Protein AF-A0A0M9E0N0-F1 (afdb_monomer)

Secondary structure (DSSP, 8-state):
-------PPPPEEEE-EEEEEETTEEEEEE---SHHHHHHHHHHHHHBTTTB---SS-EEEEEBSSTTSPEEEEEEE--B-SS-B--EEEEEEE-STTHHHHHHHHHHHHHHHHHHHHH---HHHHHHHHTT-EEEE-TT-------------TTS-B----

Sequence (162 aa):
MMFGFFKKNPVKTYTVEVFGKIPFYRDYLSTVQSKEGRQWKDWILSNYGRRIQVPKKKSRFLFQYKKTARVVVGIISDSSDGKREFPFSVFVILKRKNVQRQCIQLWEQLDVIYQIAINTKEINSFYNDLMSRTIVNDPNKDNLMNEYVFQQWPSLLILDHN

Foldseek 3Di:
DDDPPPPFDDKDKWAKWKWKDAQQDDDIDTLDDDPVSVVVRVVQVVCDPPPDDFAQDWDWAWEDQAPQAWIKTWIKHWHDNVPDIMIIIMTTTHHPPPCPVQNVQVHVVRVVLVVVLRPDNDPVCNCVVRNGDMDIGRVPPDPPDDDDDPPPPVPSDPPNPD

Mean predicted aligned error: 8.42 Å

Structure (mmCIF, N/CA/C/O backbone):
data_AF-A0A0M9E0N0-F1
#
_entry.id   AF-A0A0M9E0N0-F1
#
loop_
_atom_site.group_PDB
_atom_site.id
_atom_site.type_symbol
_atom_site.label_atom_id
_atom_site.label_alt_id
_atom_site.label_comp_id
_atom_site.label_asym_id
_atom_site.label_entity_id
_atom_site.label_seq_id
_atom_site.pdbx_PDB_ins_code
_atom_site.Cartn_x
_atom_site.Cartn_y
_atom_site.Cartn_z
_atom_site.occupancy
_atom_site.B_iso_or_equiv
_atom_site.auth_seq_id
_atom_site.auth_comp_id
_atom_site.auth_asym_id
_atom_site.auth_atom_id
_atom_site.pdbx_PDB_model_num
ATOM 1 N N . MET A 1 1 ? -12.268 18.749 45.143 1.00 39.22 1 MET A N 1
ATOM 2 C CA . MET A 1 1 ? -11.554 19.032 43.878 1.00 39.22 1 MET A CA 1
ATOM 3 C C . MET A 1 1 ? -11.407 17.731 43.105 1.00 39.22 1 MET A C 1
ATOM 5 O O . MET A 1 1 ? -10.725 16.834 43.580 1.00 39.22 1 MET A O 1
ATOM 9 N N . MET A 1 2 ? -12.103 17.586 41.976 1.00 38.47 2 MET A N 1
ATOM 10 C CA . MET A 1 2 ? -11.940 16.441 41.073 1.00 38.47 2 MET A CA 1
ATOM 11 C C . MET A 1 2 ? -10.668 16.641 40.241 1.00 38.47 2 MET A C 1
ATOM 13 O O . MET A 1 2 ? -10.611 17.546 39.414 1.00 38.47 2 MET A O 1
ATOM 17 N N . PHE A 1 3 ? -9.660 15.793 40.442 1.00 47.56 3 PHE A N 1
ATOM 18 C CA . PHE A 1 3 ? -8.535 15.680 39.516 1.00 47.56 3 PHE A CA 1
ATOM 19 C C . PHE A 1 3 ? -9.001 14.897 38.286 1.00 47.56 3 PHE A C 1
ATOM 21 O O . PHE A 1 3 ? -9.109 13.672 38.303 1.00 47.56 3 PHE A O 1
ATOM 28 N N . GLY A 1 4 ? -9.329 15.624 37.218 1.00 45.59 4 GLY A N 1
ATOM 29 C CA . GLY A 1 4 ? -9.598 15.042 35.911 1.00 45.59 4 GLY A CA 1
ATOM 30 C C . GLY A 1 4 ? -8.315 14.450 35.338 1.00 45.59 4 GLY A C 1
ATOM 31 O O . GLY A 1 4 ? -7.461 15.172 34.827 1.00 45.59 4 GLY A O 1
ATOM 32 N N . PHE A 1 5 ? -8.168 13.130 35.416 1.00 51.06 5 PHE A N 1
ATOM 33 C CA . PHE A 1 5 ? -7.132 12.413 34.683 1.00 51.06 5 PHE A CA 1
ATOM 34 C C . PHE A 1 5 ? -7.432 12.520 33.184 1.00 51.06 5 PHE A C 1
ATOM 36 O O . PHE A 1 5 ? -8.221 11.746 32.639 1.00 51.06 5 PHE A O 1
ATOM 43 N N . PHE A 1 6 ? -6.803 13.477 32.501 1.00 57.56 6 PHE A N 1
ATOM 44 C CA . PHE A 1 6 ? -6.761 13.500 31.043 1.00 57.56 6 PH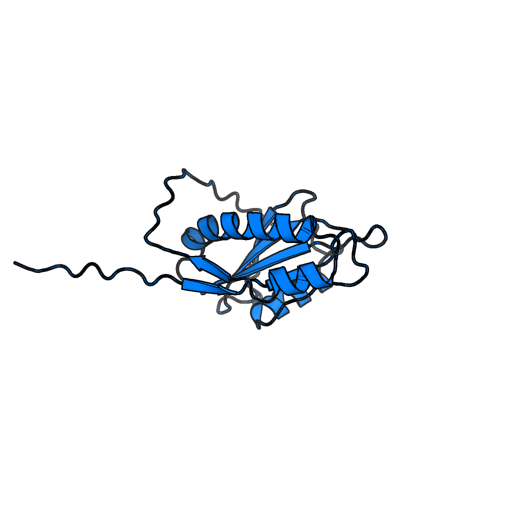E A CA 1
ATOM 45 C C . PHE A 1 6 ? -6.040 12.235 30.574 1.00 57.56 6 PHE A C 1
ATOM 47 O O . PHE A 1 6 ? -4.812 12.136 30.596 1.00 57.56 6 PHE A O 1
ATOM 54 N N . LYS A 1 7 ? -6.820 11.218 30.204 1.00 56.31 7 LYS A N 1
ATOM 55 C CA . LYS A 1 7 ? -6.312 9.949 29.693 1.00 56.31 7 LYS A CA 1
ATOM 56 C C . LYS A 1 7 ? -5.655 10.233 28.343 1.00 56.31 7 LYS A C 1
ATOM 58 O O . LYS A 1 7 ? -6.348 10.359 27.336 1.00 56.31 7 LYS A O 1
ATOM 63 N N . LYS A 1 8 ? -4.325 10.389 28.334 1.00 59.16 8 LYS A N 1
ATOM 64 C CA . LYS A 1 8 ? -3.539 10.548 27.103 1.00 59.16 8 LYS A CA 1
ATOM 65 C C . LYS A 1 8 ? -3.927 9.429 26.142 1.00 59.16 8 LYS A C 1
ATOM 67 O O . LYS A 1 8 ? -3.904 8.252 26.513 1.00 59.16 8 LYS A O 1
ATOM 72 N N . ASN A 1 9 ? -4.316 9.789 24.923 1.00 66.06 9 ASN A N 1
ATOM 73 C CA . ASN A 1 9 ? -4.578 8.781 23.908 1.00 66.06 9 ASN A CA 1
ATOM 74 C C . ASN A 1 9 ? -3.243 8.093 23.573 1.00 66.06 9 ASN A C 1
ATOM 76 O O . ASN A 1 9 ? -2.253 8.795 23.349 1.00 66.06 9 ASN A O 1
ATOM 80 N N . PRO A 1 10 ? -3.186 6.748 23.562 1.00 76.25 10 PRO A N 1
ATOM 81 C CA . PRO A 1 10 ? -1.938 6.038 23.335 1.00 76.25 10 PRO A CA 1
ATOM 82 C C . PRO A 1 10 ? -1.438 6.290 21.914 1.00 76.25 10 PRO A C 1
ATOM 84 O O . PRO A 1 10 ? -2.212 6.212 20.953 1.00 76.25 10 PRO A O 1
ATOM 87 N N . VAL A 1 11 ? -0.136 6.554 21.804 1.00 82.00 11 VAL A N 1
ATOM 88 C CA . VAL A 1 11 ? 0.590 6.580 20.534 1.00 82.00 11 VAL A CA 1
ATOM 89 C C . VAL A 1 11 ? 0.474 5.200 19.888 1.00 82.00 11 VAL A C 1
ATOM 91 O O . VAL A 1 11 ? 0.639 4.178 20.557 1.00 82.00 11 VAL A O 1
ATOM 94 N N . LYS A 1 12 ? 0.144 5.161 18.596 1.00 86.19 12 LYS A N 1
ATOM 95 C CA . LYS A 1 12 ? -0.012 3.910 17.844 1.00 86.19 12 LYS A CA 1
ATOM 96 C C . LYS A 1 12 ? 1.033 3.810 16.753 1.00 86.19 12 LYS A C 1
ATOM 98 O O . LYS A 1 12 ? 1.260 4.774 16.030 1.00 86.19 12 LYS A O 1
ATOM 103 N N . THR A 1 13 ? 1.578 2.617 16.586 1.00 88.69 13 THR A N 1
ATOM 104 C CA . THR A 1 13 ? 2.544 2.300 15.535 1.00 88.69 13 THR A CA 1
ATOM 105 C C . THR A 1 13 ? 1.882 1.405 14.494 1.00 88.69 13 THR A C 1
ATOM 107 O O . THR A 1 13 ? 1.188 0.450 14.848 1.00 88.69 13 THR A O 1
ATOM 110 N N . TYR A 1 14 ? 2.084 1.718 13.216 1.00 91.81 14 TYR A N 1
ATOM 111 C CA . TYR A 1 14 ? 1.542 0.964 12.089 1.00 91.81 14 TYR A CA 1
ATOM 112 C C . TYR A 1 14 ? 2.669 0.512 11.166 1.00 91.81 14 TYR A C 1
ATOM 114 O O . TYR A 1 14 ? 3.458 1.339 10.716 1.00 91.81 14 TYR A O 1
ATOM 122 N N . THR A 1 15 ? 2.726 -0.783 10.864 1.00 93.56 15 THR A N 1
ATOM 123 C CA . THR A 1 15 ? 3.640 -1.339 9.859 1.00 93.56 15 THR A CA 1
ATOM 124 C C . THR A 1 15 ? 3.217 -0.902 8.466 1.00 93.56 15 THR A C 1
ATOM 126 O O . THR A 1 15 ? 2.033 -0.979 8.127 1.00 93.56 15 THR A O 1
ATOM 129 N N . VAL A 1 16 ? 4.185 -0.446 7.675 1.00 95.00 16 VAL A N 1
ATOM 130 C CA . VAL A 1 16 ? 3.975 -0.053 6.285 1.00 95.00 16 VAL A CA 1
ATOM 131 C C . VAL A 1 16 ? 4.042 -1.275 5.384 1.00 95.00 16 VAL A C 1
ATOM 133 O O . VAL A 1 16 ? 4.961 -2.084 5.464 1.00 95.00 16 VAL A O 1
ATOM 136 N N . GLU A 1 17 ? 3.062 -1.387 4.499 1.00 95.94 17 GLU A N 1
ATOM 137 C CA . GLU A 1 17 ? 2.997 -2.404 3.462 1.00 95.94 17 GLU A CA 1
ATOM 138 C C . GLU A 1 17 ? 3.059 -1.732 2.090 1.00 95.94 17 GLU A C 1
ATOM 140 O O . GLU A 1 17 ? 2.556 -0.622 1.893 1.00 95.94 17 GLU A O 1
ATOM 145 N N . VAL A 1 18 ? 3.690 -2.405 1.131 1.00 95.94 18 VAL A N 1
ATOM 146 C CA . VAL A 1 18 ? 3.803 -1.919 -0.246 1.00 95.94 18 VAL A CA 1
ATOM 147 C C . VAL A 1 18 ? 3.377 -2.991 -1.229 1.00 95.94 18 VAL A C 1
ATOM 149 O O . VAL A 1 18 ? 3.598 -4.186 -1.006 1.00 95.94 18 VAL A O 1
ATOM 152 N N . PHE A 1 19 ? 2.783 -2.554 -2.334 1.00 96.44 19 PHE A N 1
ATOM 153 C CA . PHE A 1 19 ? 2.456 -3.422 -3.453 1.00 96.44 19 PHE A CA 1
ATOM 154 C C . PHE A 1 19 ? 2.479 -2.659 -4.775 1.00 96.44 19 PHE A C 1
ATOM 156 O O . PHE A 1 19 ? 1.871 -1.590 -4.873 1.00 96.44 19 PHE A O 1
ATOM 163 N N . GLY A 1 20 ? 3.128 -3.221 -5.796 1.00 95.62 20 GLY A N 1
ATOM 164 C CA . GLY A 1 20 ? 3.057 -2.702 -7.162 1.00 95.62 20 GLY A CA 1
ATOM 165 C C . GLY A 1 20 ? 4.362 -2.790 -7.943 1.00 95.62 20 GLY A C 1
ATOM 166 O O . GLY A 1 20 ? 5.216 -3.619 -7.637 1.00 95.62 20 GLY A O 1
ATOM 167 N N . LYS A 1 21 ? 4.510 -1.942 -8.966 1.00 94.62 21 LYS A N 1
ATOM 168 C CA . LYS A 1 21 ? 5.738 -1.831 -9.775 1.00 94.62 21 LYS A CA 1
ATOM 169 C C . LYS A 1 21 ? 6.504 -0.556 -9.472 1.00 94.62 21 LYS A C 1
ATOM 171 O O . LYS A 1 21 ? 5.893 0.452 -9.148 1.00 94.62 21 LYS A O 1
ATOM 176 N N . ILE A 1 22 ? 7.817 -0.573 -9.667 1.00 92.31 22 ILE A N 1
ATOM 177 C CA . ILE A 1 22 ? 8.653 0.635 -9.671 1.00 92.31 22 ILE A CA 1
ATOM 178 C C . ILE A 1 22 ? 9.588 0.636 -10.892 1.00 92.31 22 ILE A C 1
ATOM 180 O O . ILE A 1 22 ? 9.858 -0.442 -11.427 1.00 92.31 22 ILE A O 1
ATOM 184 N N . PRO A 1 23 ? 10.118 1.802 -11.313 1.00 89.75 23 PRO A N 1
ATOM 185 C CA . PRO A 1 23 ? 10.851 1.955 -12.576 1.00 89.75 23 PRO A CA 1
ATOM 186 C C . PRO A 1 23 ? 12.017 1.003 -12.831 1.00 89.75 23 PRO A C 1
ATOM 188 O O . PRO A 1 23 ? 12.251 0.627 -13.975 1.00 89.75 23 PRO A O 1
ATOM 191 N N . PHE A 1 24 ? 12.752 0.598 -11.796 1.00 87.50 24 PHE A N 1
ATOM 192 C CA . PHE A 1 24 ? 13.984 -0.177 -11.965 1.00 87.50 24 PHE A CA 1
ATOM 193 C C . PHE A 1 24 ? 13.814 -1.688 -11.751 1.00 87.50 24 PHE A C 1
ATOM 195 O O . PHE A 1 24 ? 14.777 -2.434 -11.930 1.00 87.50 24 PHE A O 1
ATOM 202 N N . TYR A 1 25 ? 12.629 -2.163 -11.349 1.00 90.81 25 TYR A N 1
ATOM 203 C CA . TYR A 1 25 ? 12.427 -3.567 -10.993 1.00 90.81 25 TYR A CA 1
ATOM 204 C C . TYR A 1 25 ? 11.339 -4.218 -11.840 1.00 90.81 25 TYR A C 1
ATOM 206 O O . TYR A 1 25 ? 10.202 -3.751 -11.915 1.00 90.81 25 TYR A O 1
ATOM 214 N N . ARG A 1 26 ? 11.703 -5.334 -12.480 1.00 90.12 26 ARG A N 1
ATOM 215 C CA . ARG A 1 26 ? 10.825 -6.036 -13.416 1.00 90.12 26 ARG A CA 1
ATOM 216 C C . ARG A 1 26 ? 9.615 -6.631 -12.708 1.00 90.12 26 ARG A C 1
ATOM 218 O O . ARG A 1 26 ? 8.519 -6.565 -13.256 1.00 90.12 26 ARG A O 1
ATOM 225 N N . ASP A 1 27 ? 9.770 -7.235 -11.541 1.00 92.38 27 ASP A N 1
ATOM 226 C CA . ASP A 1 27 ? 8.673 -7.965 -10.901 1.00 92.38 27 ASP A CA 1
ATOM 227 C C . ASP A 1 27 ? 7.836 -7.079 -9.979 1.00 92.38 27 ASP A C 1
ATOM 229 O O . ASP A 1 27 ? 8.135 -5.907 -9.754 1.00 92.38 27 ASP A O 1
ATOM 233 N N . TYR A 1 28 ? 6.717 -7.619 -9.500 1.00 92.19 28 TYR A N 1
ATOM 234 C CA . TYR A 1 28 ? 5.925 -6.921 -8.498 1.00 92.19 28 TYR A CA 1
ATOM 235 C C . TYR A 1 28 ? 6.663 -6.924 -7.169 1.00 92.19 28 TYR A C 1
ATOM 237 O O . TYR A 1 28 ? 7.106 -7.967 -6.689 1.00 92.19 28 TYR A O 1
ATOM 245 N N . LEU A 1 29 ? 6.719 -5.760 -6.543 1.00 92.00 29 LEU A N 1
ATOM 246 C CA . LEU A 1 29 ? 7.139 -5.629 -5.163 1.00 92.00 29 LEU A CA 1
ATOM 247 C C . LEU A 1 29 ? 5.958 -5.888 -4.256 1.00 92.00 29 LEU A C 1
ATOM 249 O O . LEU A 1 29 ? 4.839 -5.448 -4.532 1.00 92.00 29 LEU A O 1
ATOM 253 N N . SER A 1 30 ? 6.212 -6.602 -3.169 1.00 94.12 30 SER A N 1
ATOM 254 C CA . SER A 1 30 ? 5.179 -6.943 -2.206 1.00 94.12 30 SER A CA 1
ATOM 255 C C . SER A 1 30 ? 5.800 -7.175 -0.838 1.00 94.12 30 SER A C 1
ATOM 257 O O . SER A 1 30 ? 6.450 -8.192 -0.626 1.00 94.12 30 SER A O 1
ATOM 259 N N . THR A 1 31 ? 5.520 -6.284 0.112 1.00 93.56 31 THR A N 1
ATOM 260 C CA . THR A 1 31 ? 5.755 -6.531 1.551 1.00 93.56 31 THR A CA 1
ATOM 261 C C . THR A 1 31 ? 4.450 -6.808 2.299 1.00 93.56 31 THR A C 1
ATOM 263 O O . THR A 1 31 ? 4.393 -6.758 3.522 1.00 93.56 31 THR A O 1
ATOM 266 N N . VAL A 1 32 ? 3.378 -7.099 1.558 1.00 95.19 32 VAL A N 1
ATOM 267 C CA . VAL A 1 32 ? 2.031 -7.321 2.084 1.00 95.19 32 VAL A CA 1
ATOM 268 C C . VAL A 1 32 ? 1.987 -8.519 3.034 1.00 95.19 32 VAL A C 1
ATOM 270 O O . VAL A 1 32 ? 2.198 -9.659 2.618 1.00 95.19 32 VAL A O 1
ATOM 273 N N . GLN A 1 33 ? 1.638 -8.269 4.296 1.00 93.62 33 GLN A N 1
ATOM 274 C CA . GLN A 1 33 ? 1.567 -9.290 5.349 1.00 93.62 33 GLN A CA 1
ATOM 275 C C . GLN A 1 33 ? 0.164 -9.403 5.954 1.00 93.62 33 GLN A C 1
ATOM 277 O O . GLN A 1 33 ? -0.280 -10.500 6.319 1.00 93.62 33 GLN A O 1
ATOM 282 N N . SER A 1 34 ? -0.570 -8.294 6.043 1.00 95.12 34 SER A N 1
ATOM 283 C CA . SER A 1 34 ? -1.913 -8.270 6.611 1.00 95.12 34 SER A CA 1
ATOM 284 C C . SER A 1 34 ? -2.964 -8.933 5.716 1.00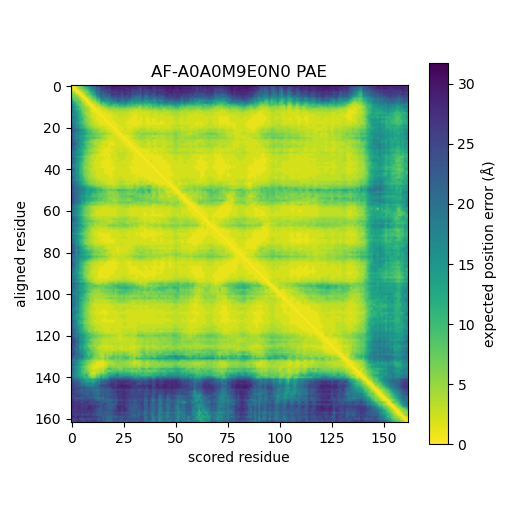 95.12 34 SER A C 1
ATOM 286 O O . SER A 1 34 ? -2.841 -9.030 4.494 1.00 95.12 34 SER A O 1
ATOM 288 N N . LYS A 1 35 ? -4.060 -9.378 6.344 1.00 96.19 35 LYS A N 1
ATOM 289 C CA . LYS A 1 35 ? -5.232 -9.906 5.634 1.00 96.19 35 LYS A CA 1
ATOM 290 C C . LYS A 1 35 ? -5.839 -8.855 4.699 1.00 96.19 35 LYS A C 1
ATOM 292 O O . LYS A 1 35 ? -6.145 -9.167 3.555 1.00 96.19 35 LYS A O 1
ATOM 297 N N . GLU A 1 36 ? -6.008 -7.629 5.179 1.00 95.56 36 GLU A N 1
ATOM 298 C CA . GLU A 1 36 ? -6.599 -6.527 4.421 1.00 95.56 36 GLU A CA 1
ATOM 299 C C . GLU A 1 36 ? -5.665 -6.013 3.322 1.00 95.56 36 GLU A C 1
ATOM 301 O O . GLU A 1 36 ? -6.133 -5.696 2.233 1.00 95.56 36 GLU A O 1
ATOM 306 N N . GLY A 1 37 ? -4.350 -6.019 3.551 1.00 96.06 37 GLY A N 1
ATOM 307 C CA . GLY A 1 37 ? -3.365 -5.747 2.509 1.00 96.06 37 GLY A CA 1
ATOM 308 C C . GLY A 1 37 ? -3.409 -6.784 1.386 1.00 96.06 37 GLY A C 1
ATOM 309 O O . GLY A 1 37 ? -3.366 -6.416 0.213 1.00 96.06 37 GLY A O 1
ATOM 310 N N . ARG A 1 38 ? -3.575 -8.078 1.711 1.00 97.25 38 ARG A N 1
ATOM 311 C CA . ARG A 1 38 ? -3.783 -9.126 0.691 1.00 97.25 38 ARG A CA 1
ATOM 312 C C . ARG A 1 38 ? -5.053 -8.878 -0.119 1.00 97.25 38 ARG A C 1
ATOM 314 O O . ARG A 1 38 ? -5.012 -8.944 -1.338 1.00 97.25 38 ARG A O 1
ATOM 321 N N . GLN A 1 39 ? -6.148 -8.507 0.543 1.00 96.00 39 GLN A N 1
ATOM 322 C CA . GLN A 1 39 ? -7.405 -8.167 -0.134 1.00 96.00 39 GLN A CA 1
ATOM 323 C C . GLN A 1 39 ? -7.255 -6.962 -1.068 1.00 96.00 39 GLN A C 1
ATOM 325 O O . GLN A 1 39 ? -7.780 -6.988 -2.178 1.00 96.00 39 GLN A O 1
ATOM 330 N N . TRP A 1 40 ? -6.520 -5.930 -0.644 1.00 95.31 40 TRP A N 1
ATOM 331 C CA . TRP A 1 40 ? -6.168 -4.800 -1.503 1.00 95.31 40 TRP A CA 1
ATOM 332 C C . TRP A 1 40 ? -5.375 -5.255 -2.730 1.00 95.31 40 TRP A C 1
ATOM 334 O O . TRP A 1 40 ? -5.767 -4.946 -3.854 1.00 95.31 40 TRP A O 1
ATOM 344 N N . LYS A 1 41 ? -4.307 -6.034 -2.520 1.00 96.12 41 LYS A N 1
ATOM 345 C CA . LYS A 1 41 ? -3.466 -6.604 -3.580 1.00 96.12 41 LYS A CA 1
ATOM 346 C C . LYS A 1 41 ? -4.288 -7.403 -4.600 1.00 96.12 41 LYS A C 1
ATOM 348 O O . LYS A 1 41 ? -4.166 -7.174 -5.802 1.00 96.12 41 LYS A O 1
ATOM 353 N N . ASP A 1 42 ? -5.128 -8.323 -4.138 1.00 95.75 42 ASP A N 1
ATOM 354 C CA . ASP A 1 42 ? -5.926 -9.184 -5.016 1.00 95.75 42 ASP A CA 1
ATOM 355 C C . ASP A 1 42 ? -6.957 -8.363 -5.805 1.00 95.75 42 ASP A C 1
ATOM 357 O O . ASP A 1 42 ? -7.184 -8.588 -7.000 1.00 95.75 42 ASP A O 1
ATOM 361 N N . TRP A 1 43 ? -7.547 -7.357 -5.154 1.00 93.88 43 TRP A N 1
ATOM 362 C CA . TRP A 1 43 ? -8.494 -6.451 -5.785 1.00 93.88 43 TRP A CA 1
ATOM 363 C C . TRP A 1 43 ? -7.835 -5.593 -6.872 1.00 93.88 43 TRP A C 1
ATOM 365 O O . TRP A 1 43 ? -8.341 -5.560 -7.995 1.00 93.88 43 TRP A O 1
ATOM 375 N N . ILE A 1 44 ? -6.704 -4.937 -6.590 1.00 93.56 44 ILE A N 1
ATOM 376 C CA . ILE A 1 44 ? -6.034 -4.066 -7.570 1.00 93.56 44 ILE A CA 1
ATOM 377 C C . ILE A 1 44 ? -5.524 -4.878 -8.770 1.00 93.56 44 ILE A C 1
ATOM 379 O O . ILE A 1 44 ? -5.695 -4.441 -9.906 1.00 93.56 44 ILE A O 1
ATOM 383 N N . LEU A 1 45 ? -5.014 -6.098 -8.548 1.00 93.94 45 LEU A N 1
ATOM 384 C CA . LEU A 1 45 ? -4.616 -7.024 -9.618 1.00 93.94 45 LEU A CA 1
ATOM 385 C C . LEU A 1 45 ? -5.782 -7.392 -10.544 1.00 93.94 45 LEU A C 1
ATOM 387 O O . LEU A 1 45 ? -5.601 -7.501 -11.753 1.00 93.94 45 LEU A O 1
ATOM 391 N N . SER A 1 46 ? -6.978 -7.572 -9.983 1.00 92.00 46 SER A N 1
ATOM 392 C CA . SER A 1 46 ? -8.156 -8.007 -10.741 1.00 92.00 46 SER A CA 1
ATOM 393 C C . SER A 1 46 ? -8.866 -6.866 -11.477 1.00 92.00 46 SER A C 1
ATOM 395 O O . SER A 1 46 ? -9.575 -7.109 -12.456 1.00 92.00 46 SER A O 1
ATOM 397 N N . ASN A 1 47 ? -8.720 -5.628 -10.992 1.00 88.44 47 ASN A N 1
ATOM 398 C CA . ASN A 1 47 ? -9.510 -4.484 -11.453 1.00 88.44 47 ASN A CA 1
ATOM 399 C C . ASN A 1 47 ? -8.702 -3.450 -12.253 1.00 88.44 47 ASN A C 1
ATOM 401 O O . ASN A 1 47 ? -9.307 -2.726 -13.051 1.00 88.44 47 ASN A O 1
ATOM 405 N N . TYR A 1 48 ? -7.377 -3.367 -12.079 1.00 88.81 48 TYR A N 1
ATOM 406 C CA . TYR A 1 48 ? -6.544 -2.415 -12.820 1.00 88.81 48 TYR A CA 1
ATOM 407 C C . TYR A 1 48 ? -6.617 -2.653 -14.333 1.00 88.81 48 TYR A C 1
ATOM 409 O O . TYR A 1 48 ? -6.582 -3.790 -14.802 1.00 88.81 48 TYR A O 1
ATOM 417 N N . GLY A 1 49 ? -6.804 -1.573 -15.096 1.00 83.25 49 GLY A N 1
ATOM 418 C CA . GLY A 1 49 ? -6.939 -1.599 -16.557 1.00 83.25 49 GLY A CA 1
ATOM 419 C C . GLY A 1 49 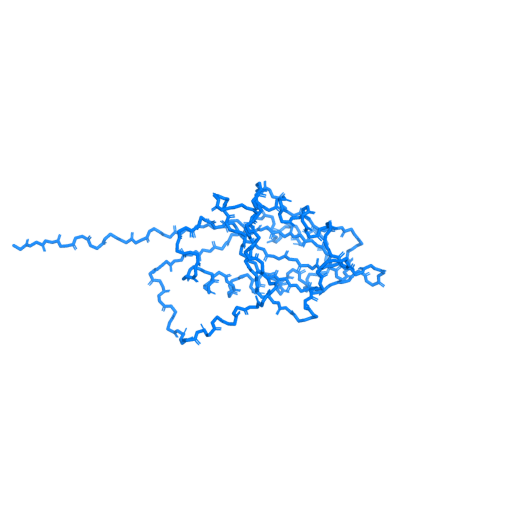? -8.303 -2.073 -17.076 1.00 83.25 49 GLY A C 1
ATOM 420 O O . GLY A 1 49 ? -8.638 -1.804 -18.224 1.00 83.25 49 GLY A O 1
ATOM 421 N N . ARG A 1 50 ? -9.122 -2.734 -16.245 1.00 84.06 50 ARG A N 1
ATOM 422 C CA . ARG A 1 50 ? -10.473 -3.195 -16.621 1.00 84.06 50 ARG A CA 1
ATOM 423 C C . ARG A 1 50 ? -11.576 -2.305 -16.069 1.00 84.06 50 ARG A C 1
ATOM 425 O O . ARG A 1 50 ? -12.492 -1.927 -16.787 1.00 84.06 50 ARG A O 1
ATOM 432 N N . ARG A 1 51 ? -11.518 -2.037 -14.765 1.00 77.75 51 ARG A N 1
ATOM 433 C CA . ARG A 1 51 ? -12.578 -1.360 -14.002 1.00 77.75 51 ARG A CA 1
ATOM 434 C C . ARG A 1 51 ? -12.091 -0.104 -13.306 1.00 77.75 51 ARG A C 1
ATOM 436 O O . ARG A 1 51 ? -12.906 0.742 -12.960 1.00 77.75 51 ARG A O 1
ATOM 443 N N . ILE A 1 52 ? -10.782 0.012 -13.094 1.00 80.38 52 ILE A N 1
ATOM 444 C CA . ILE A 1 52 ? -10.185 1.186 -12.474 1.00 80.38 52 ILE A CA 1
ATOM 445 C C . ILE A 1 52 ? -8.994 1.681 -13.283 1.00 80.38 52 ILE A C 1
ATOM 447 O O . ILE A 1 52 ? -8.183 0.899 -13.787 1.00 80.38 52 ILE A O 1
ATOM 451 N N . GLN A 1 53 ? -8.897 3.002 -13.361 1.00 82.56 53 GLN A N 1
ATOM 452 C CA . GLN A 1 53 ? -7.707 3.706 -13.805 1.00 82.56 53 GLN A CA 1
ATOM 453 C C . GLN A 1 53 ? -7.124 4.415 -12.591 1.00 82.56 53 GLN A C 1
ATOM 455 O O . GLN A 1 53 ? -7.831 5.123 -11.872 1.00 82.56 53 GLN A O 1
ATOM 460 N N . VAL A 1 54 ? -5.843 4.177 -12.334 1.00 82.88 54 VAL A N 1
ATOM 461 C CA . VAL A 1 54 ? -5.134 4.867 -11.260 1.00 82.88 54 VAL A CA 1
ATOM 462 C C . VAL A 1 54 ? -4.708 6.239 -11.778 1.00 82.88 54 VAL A C 1
ATOM 464 O O . VAL A 1 54 ? -4.290 6.346 -12.932 1.00 82.88 54 VAL A O 1
ATOM 467 N N . PRO A 1 55 ? -4.812 7.304 -10.969 1.00 77.81 55 PRO A N 1
ATOM 468 C CA . PRO A 1 55 ? -4.377 8.618 -11.404 1.00 77.81 55 PRO A CA 1
ATOM 469 C C . PRO A 1 55 ? -2.884 8.622 -11.759 1.00 77.81 55 PRO A C 1
ATOM 471 O O . PRO A 1 55 ? -2.056 8.068 -11.033 1.00 77.81 55 PRO A O 1
ATOM 474 N N . LYS A 1 56 ? -2.530 9.325 -12.843 1.00 79.31 56 LYS A N 1
ATOM 475 C CA . LYS A 1 56 ? -1.124 9.549 -13.234 1.00 79.31 56 LYS A CA 1
ATOM 476 C C . LYS A 1 56 ? -0.313 10.236 -12.135 1.00 79.31 56 LYS A C 1
ATOM 478 O O . LYS A 1 56 ? 0.899 10.084 -12.058 1.00 79.31 56 LYS A O 1
ATOM 483 N N . LYS A 1 57 ? -0.989 11.040 -11.311 1.00 86.50 57 LYS A N 1
ATOM 484 C CA . LYS A 1 57 ? -0.398 11.709 -10.156 1.00 86.50 57 LYS A CA 1
ATOM 485 C C . LYS A 1 57 ? -0.641 10.891 -8.896 1.00 86.50 57 LYS A C 1
ATOM 487 O O . LYS A 1 57 ? -1.734 10.367 -8.681 1.00 86.50 57 LYS A O 1
ATOM 492 N N . LYS A 1 58 ? 0.356 10.906 -8.018 1.00 90.38 58 LYS A N 1
ATOM 493 C CA . LYS A 1 58 ? 0.272 10.407 -6.647 1.00 90.38 58 LYS A CA 1
ATOM 494 C C . LYS A 1 58 ? -1.030 10.856 -5.976 1.00 90.38 58 LYS A C 1
ATOM 496 O O . LYS A 1 58 ? -1.313 12.050 -5.895 1.00 90.38 58 LYS A O 1
ATOM 501 N N . SER A 1 59 ? -1.802 9.888 -5.502 1.00 90.62 59 SER A N 1
ATOM 502 C CA . SER A 1 59 ? -3.142 10.076 -4.957 1.00 90.62 59 SER A CA 1
ATOM 503 C C . SER A 1 59 ? -3.297 9.332 -3.640 1.00 90.62 59 SER A C 1
ATOM 505 O O . SER A 1 59 ? -2.785 8.231 -3.458 1.00 90.62 59 SER A O 1
ATOM 507 N N . ARG A 1 60 ? -4.014 9.944 -2.704 1.00 92.88 60 ARG A N 1
ATOM 508 C CA . ARG A 1 60 ? -4.361 9.346 -1.412 1.00 92.88 60 ARG A CA 1
ATOM 509 C C . ARG A 1 60 ? -5.573 8.433 -1.593 1.00 92.88 60 ARG A C 1
ATOM 511 O O . ARG A 1 60 ? -6.487 8.790 -2.332 1.00 92.88 60 ARG A O 1
ATOM 518 N N . PHE A 1 61 ? -5.605 7.287 -0.918 1.00 91.31 61 PHE A N 1
ATOM 519 C CA . PHE A 1 61 ? -6.741 6.369 -0.984 1.00 91.31 61 PHE A CA 1
ATOM 520 C C . PHE A 1 61 ? -7.123 5.772 0.368 1.00 91.31 61 PHE A C 1
ATOM 522 O O . PHE A 1 61 ? -6.304 5.654 1.285 1.00 91.31 61 PHE A O 1
ATOM 529 N N . LEU A 1 62 ? -8.390 5.365 0.438 1.00 93.06 62 LEU A N 1
ATOM 530 C CA . LEU A 1 62 ? -8.943 4.478 1.448 1.00 93.06 62 LEU A CA 1
ATOM 531 C C . LEU A 1 62 ? -9.524 3.269 0.725 1.00 93.06 62 LEU A C 1
ATOM 533 O O . LEU A 1 62 ? -10.235 3.428 -0.260 1.00 93.06 62 LEU A O 1
ATOM 537 N N . PHE A 1 63 ? -9.235 2.072 1.214 1.00 91.19 63 PHE A N 1
ATOM 538 C CA . PHE A 1 63 ? -9.839 0.848 0.714 1.00 91.19 63 PHE A CA 1
ATOM 539 C C . PHE A 1 63 ? -10.361 0.030 1.886 1.00 91.19 63 PHE A C 1
ATOM 541 O O . PHE A 1 63 ? -9.669 -0.202 2.878 1.00 91.19 63 PHE A O 1
ATOM 548 N N . GLN A 1 64 ? -11.605 -0.411 1.775 1.00 90.25 64 GLN A N 1
ATOM 549 C CA . GLN A 1 64 ? -12.232 -1.277 2.754 1.00 90.25 64 GLN A CA 1
ATOM 550 C C . GLN A 1 64 ? -12.914 -2.406 1.996 1.00 90.25 64 GLN A C 1
ATOM 552 O O . GLN A 1 64 ? -13.785 -2.152 1.179 1.00 90.25 64 GLN A O 1
ATOM 557 N N . TYR A 1 65 ? -12.502 -3.645 2.262 1.00 84.94 65 TYR A N 1
ATOM 558 C CA . TYR A 1 65 ? -13.022 -4.802 1.533 1.00 84.94 65 TYR A CA 1
ATOM 559 C C . TYR A 1 65 ? -14.455 -5.170 1.950 1.00 84.94 65 TYR A C 1
ATOM 561 O O . TYR A 1 65 ? -15.244 -5.637 1.142 1.00 84.94 65 TYR A O 1
ATOM 569 N N . LYS A 1 66 ? -14.793 -5.005 3.233 1.00 86.44 66 LYS A N 1
ATOM 570 C CA . LYS A 1 66 ? -16.129 -5.263 3.796 1.00 86.44 66 LYS A CA 1
ATOM 571 C C . LYS A 1 66 ? -16.384 -4.304 4.951 1.00 86.44 66 LYS A C 1
ATOM 573 O O . LYS A 1 66 ? -15.436 -3.939 5.648 1.00 86.44 66 LYS A O 1
ATOM 578 N N . LYS A 1 67 ? -17.649 -4.001 5.252 1.00 82.62 67 LYS A N 1
ATOM 579 C CA . LYS A 1 67 ? -18.080 -3.120 6.357 1.00 82.62 67 LYS A CA 1
ATOM 580 C C . LYS A 1 67 ? -17.366 -3.340 7.699 1.00 82.62 67 LYS A C 1
ATOM 582 O O . LYS A 1 67 ? -17.140 -2.389 8.455 1.00 82.62 67 LYS A O 1
ATOM 587 N N . THR A 1 68 ? -17.038 -4.589 8.026 1.00 83.88 68 THR A N 1
ATOM 588 C CA . THR A 1 68 ? -16.399 -4.992 9.293 1.00 83.88 68 THR A CA 1
ATOM 589 C C . THR A 1 68 ? -14.875 -5.103 9.213 1.00 83.88 68 THR A C 1
ATOM 591 O O . THR A 1 68 ? -14.222 -5.215 10.250 1.00 83.88 68 THR A O 1
ATOM 594 N N . ALA A 1 69 ? -14.295 -5.057 8.012 1.00 86.94 69 ALA A N 1
ATOM 595 C CA . ALA A 1 69 ? -12.856 -5.147 7.808 1.00 86.94 69 ALA A CA 1
ATOM 596 C C . ALA A 1 69 ? -12.142 -3.867 8.262 1.00 86.94 69 ALA A C 1
ATOM 598 O O . ALA A 1 69 ? -12.735 -2.782 8.328 1.00 86.94 69 ALA A O 1
ATOM 599 N N . ARG A 1 70 ? -10.844 -3.997 8.556 1.00 92.62 70 ARG A N 1
ATOM 600 C CA . ARG A 1 70 ? -9.962 -2.841 8.743 1.00 92.62 70 ARG A CA 1
ATOM 601 C C . ARG A 1 70 ? -9.825 -2.066 7.428 1.00 92.62 70 ARG A C 1
ATOM 603 O O . ARG A 1 70 ? -10.081 -2.597 6.350 1.00 92.62 70 ARG A O 1
ATOM 610 N N . VAL A 1 71 ? -9.450 -0.797 7.541 1.00 93.50 71 VAL A N 1
ATOM 611 C CA . VAL A 1 71 ? -9.322 0.114 6.402 1.00 93.50 71 VAL A CA 1
ATOM 612 C C . VAL A 1 71 ? -7.860 0.185 5.993 1.00 93.50 71 VAL A C 1
ATOM 614 O O . VAL A 1 71 ? -6.996 0.460 6.823 1.00 93.50 71 VAL A O 1
ATOM 617 N N . VAL A 1 72 ? -7.594 -0.052 4.717 1.00 95.19 72 VAL A N 1
ATOM 618 C CA . VAL A 1 72 ? -6.308 0.218 4.083 1.00 95.19 72 VAL A CA 1
ATOM 619 C C . VAL A 1 72 ? -6.249 1.709 3.783 1.00 95.19 72 VAL A C 1
ATOM 621 O O . VAL A 1 72 ? -7.131 2.242 3.114 1.00 95.19 72 VAL A O 1
ATOM 624 N N . VAL A 1 73 ? -5.230 2.386 4.295 1.00 94.88 73 VAL A N 1
ATOM 625 C CA . VAL A 1 73 ? -5.003 3.818 4.093 1.00 94.88 73 VAL A CA 1
ATOM 626 C C . VAL A 1 73 ? -3.662 3.981 3.423 1.00 94.88 73 VAL A C 1
ATOM 628 O O . VAL A 1 73 ? -2.651 3.544 3.970 1.00 94.88 73 VAL A O 1
ATOM 631 N N . GLY A 1 74 ? -3.647 4.588 2.244 1.00 95.69 74 GLY A N 1
ATOM 632 C CA . GLY A 1 74 ? -2.441 4.581 1.439 1.00 95.69 74 GLY A CA 1
ATOM 633 C C . GLY A 1 74 ? -2.309 5.729 0.471 1.00 95.69 74 GLY A C 1
ATOM 634 O O . GLY A 1 74 ? -3.164 6.610 0.365 1.00 95.69 74 GLY A O 1
ATOM 635 N N . ILE A 1 75 ? -1.196 5.673 -0.238 1.00 95.19 75 ILE A N 1
ATOM 636 C CA . ILE A 1 75 ? -0.888 6.465 -1.411 1.00 95.19 75 ILE A CA 1
ATOM 637 C C . ILE A 1 75 ? -0.717 5.502 -2.576 1.00 95.19 75 ILE A C 1
ATOM 639 O O . ILE A 1 75 ? -0.081 4.458 -2.432 1.00 95.19 75 ILE A O 1
ATOM 643 N N . ILE A 1 76 ? -1.287 5.858 -3.7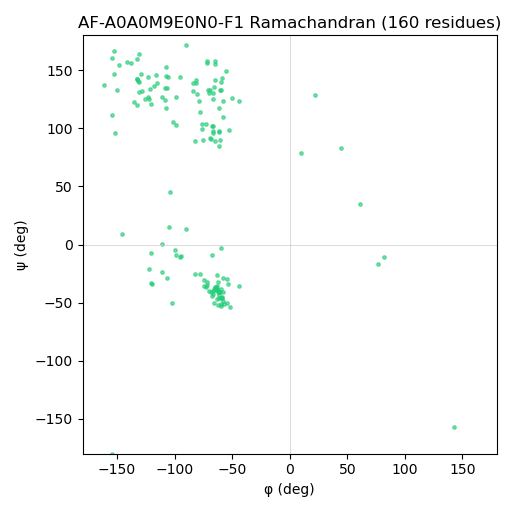19 1.00 95.19 76 ILE A N 1
ATOM 644 C CA . ILE A 1 76 ? -1.181 5.122 -4.970 1.00 95.19 76 ILE A CA 1
ATOM 645 C C . ILE A 1 76 ? -0.844 6.086 -6.106 1.00 95.19 76 ILE A C 1
ATOM 647 O O . ILE A 1 76 ? -1.330 7.215 -6.138 1.00 95.19 76 ILE A O 1
ATOM 651 N N . SER A 1 77 ? -0.017 5.652 -7.045 1.00 93.06 77 SER A N 1
ATOM 652 C CA . SER A 1 77 ? 0.204 6.353 -8.309 1.00 93.06 77 SER A CA 1
ATOM 653 C C . SER A 1 77 ? 0.339 5.337 -9.421 1.00 93.06 77 SER A C 1
ATOM 655 O O . SER A 1 77 ? 0.721 4.188 -9.182 1.00 93.06 77 SER A O 1
ATOM 657 N N . ASP A 1 78 ? 0.078 5.785 -10.640 1.00 92.56 78 ASP A N 1
ATOM 658 C CA . ASP A 1 78 ? 0.518 5.053 -11.813 1.00 92.56 78 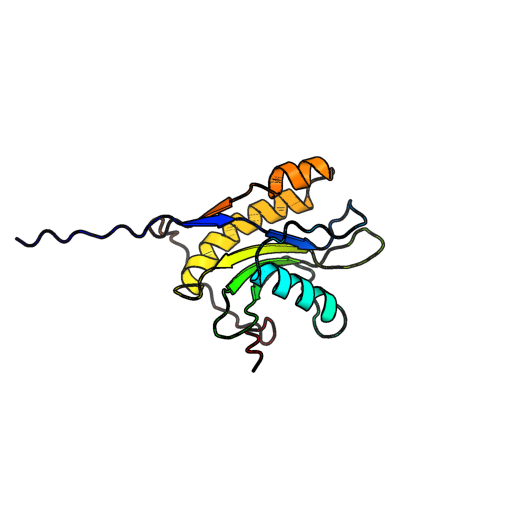ASP A CA 1
ATOM 659 C C . ASP A 1 78 ? 2.047 4.881 -11.806 1.00 92.56 78 ASP A C 1
ATOM 661 O O . ASP A 1 78 ? 2.780 5.746 -11.311 1.00 92.56 78 ASP A O 1
ATOM 665 N N . SER A 1 79 ? 2.512 3.728 -12.282 1.00 94.25 79 SER A N 1
ATOM 666 C CA . SER A 1 79 ? 3.922 3.327 -12.275 1.00 94.25 79 SER A CA 1
ATOM 667 C C . SER A 1 79 ? 4.191 2.321 -13.396 1.00 94.25 79 SER A C 1
ATOM 669 O O . SER A 1 79 ? 3.277 1.694 -13.933 1.00 94.25 79 SER A O 1
ATOM 671 N N . SER A 1 80 ? 5.455 2.173 -13.780 1.00 91.81 80 SER A N 1
ATOM 672 C CA . SER A 1 80 ? 5.873 1.312 -14.887 1.00 91.81 80 SER A CA 1
ATOM 673 C C . SER A 1 80 ? 7.300 0.830 -14.682 1.00 91.81 80 SER A C 1
ATOM 675 O O . SER A 1 80 ? 8.111 1.584 -14.162 1.00 91.81 80 SER A O 1
ATOM 677 N N . ASP A 1 81 ? 7.613 -0.392 -15.123 1.00 91.12 81 ASP A N 1
ATOM 678 C CA . ASP A 1 81 ? 8.992 -0.912 -15.241 1.00 91.12 81 ASP A CA 1
ATOM 679 C C . ASP A 1 81 ? 9.616 -0.612 -16.627 1.00 91.12 81 ASP A C 1
ATOM 681 O O . ASP A 1 81 ? 10.601 -1.231 -17.031 1.00 91.12 81 ASP A O 1
ATOM 685 N N . GLY A 1 82 ? 8.985 0.276 -17.407 1.00 90.50 82 GLY A N 1
ATOM 686 C CA . GLY A 1 82 ? 9.340 0.591 -18.795 1.00 90.50 82 GLY A CA 1
ATOM 687 C C . GLY A 1 82 ? 8.787 -0.394 -19.832 1.00 90.50 82 GLY A C 1
ATOM 688 O O . GLY A 1 82 ? 8.828 -0.103 -21.024 1.00 90.50 82 GLY A O 1
ATOM 689 N N . LYS A 1 83 ? 8.246 -1.544 -19.408 1.00 91.12 83 LYS A N 1
ATOM 690 C CA . LYS A 1 83 ? 7.610 -2.544 -20.289 1.00 91.12 83 LYS A CA 1
ATOM 691 C C . LYS A 1 83 ? 6.145 -2.789 -19.944 1.00 91.12 83 LYS A C 1
ATOM 693 O O . LYS A 1 83 ? 5.353 -3.120 -20.819 1.00 91.12 83 LYS A O 1
ATOM 698 N N . ARG A 1 84 ? 5.800 -2.707 -18.664 1.00 91.69 84 ARG A N 1
ATOM 699 C CA . ARG A 1 84 ? 4.494 -3.037 -18.100 1.00 91.69 84 ARG A CA 1
ATOM 700 C C . ARG A 1 84 ? 4.089 -1.948 -17.125 1.00 91.69 84 ARG A C 1
ATOM 702 O O . ARG A 1 84 ? 4.773 -1.719 -16.126 1.00 91.69 84 ARG A O 1
ATOM 709 N N . GLU A 1 85 ? 2.939 -1.356 -17.395 1.00 93.00 85 GLU A N 1
ATOM 710 C CA . GLU A 1 85 ? 2.289 -0.414 -16.496 1.00 93.00 85 GLU A CA 1
ATOM 711 C C . GLU A 1 85 ? 1.544 -1.182 -15.407 1.00 93.00 85 GLU A C 1
ATOM 713 O O . GLU A 1 85 ? 0.816 -2.146 -15.667 1.00 93.00 85 GLU A O 1
ATOM 718 N N . PHE A 1 86 ? 1.787 -0.797 -14.162 1.00 95.19 86 PHE A N 1
ATOM 719 C CA . PHE A 1 86 ? 1.024 -1.257 -13.016 1.00 95.19 86 PHE A CA 1
ATOM 720 C C . PHE A 1 86 ? 1.260 -0.294 -11.856 1.00 95.19 86 PHE A C 1
ATOM 722 O O . PHE A 1 86 ? 2.412 0.062 -11.599 1.00 95.19 86 PHE A O 1
ATOM 729 N N . PRO A 1 87 ? 0.221 0.092 -11.105 1.00 95.50 87 PRO A N 1
ATOM 730 C CA . PRO A 1 87 ? 0.358 1.117 -10.092 1.00 95.50 87 PRO A CA 1
ATOM 731 C C . PRO A 1 87 ? 1.279 0.672 -8.962 1.00 95.50 87 PRO A C 1
ATOM 733 O O . PRO A 1 87 ? 1.421 -0.518 -8.669 1.00 95.50 87 PRO A O 1
ATOM 736 N N . PHE A 1 88 ? 1.863 1.653 -8.287 1.00 95.75 88 PHE A N 1
ATOM 737 C CA . PHE A 1 88 ? 2.584 1.454 -7.040 1.00 95.75 88 PHE A CA 1
ATOM 738 C C . PHE A 1 88 ? 1.772 1.996 -5.876 1.00 95.75 88 PHE A C 1
ATOM 740 O O . PHE A 1 88 ? 1.240 3.104 -5.955 1.00 95.75 88 PHE A O 1
ATOM 747 N N . SER A 1 89 ? 1.691 1.228 -4.792 1.00 96.75 89 SER A N 1
ATOM 748 C CA . SER A 1 89 ? 0.989 1.620 -3.575 1.00 96.75 89 SER A CA 1
ATOM 749 C C . SER A 1 89 ? 1.842 1.413 -2.328 1.00 96.75 89 SER A C 1
ATOM 751 O O . SER A 1 89 ? 2.517 0.393 -2.188 1.00 96.75 89 SER A O 1
ATOM 753 N N . VAL A 1 90 ? 1.761 2.379 -1.411 1.00 96.19 90 VAL A N 1
ATOM 754 C CA . VAL A 1 90 ? 2.333 2.338 -0.057 1.00 96.19 90 VAL A CA 1
ATOM 755 C C . VAL A 1 90 ? 1.200 2.624 0.918 1.00 96.19 90 VAL A C 1
ATOM 757 O O . VAL A 1 90 ? 0.494 3.622 0.765 1.00 96.19 90 VAL A O 1
ATOM 760 N N . PHE A 1 91 ? 0.981 1.748 1.893 1.00 96.69 91 PHE A N 1
ATOM 761 C CA . PHE A 1 91 ? -0.208 1.810 2.735 1.00 96.69 91 PHE A CA 1
ATOM 762 C C . PHE A 1 91 ? -0.004 1.225 4.133 1.00 96.69 91 PHE A C 1
ATOM 764 O O . PHE A 1 91 ? 0.963 0.525 4.415 1.00 96.69 91 PHE A O 1
ATOM 771 N N . VAL A 1 92 ? -0.958 1.515 5.016 1.00 95.81 92 VAL A N 1
ATOM 772 C CA . VAL A 1 92 ? -1.091 0.925 6.352 1.00 95.81 92 VAL A CA 1
ATOM 773 C C . VAL A 1 92 ? -2.511 0.445 6.606 1.00 95.81 92 VAL A C 1
ATOM 775 O O . VAL A 1 92 ? -3.456 0.844 5.927 1.00 95.81 92 VAL A O 1
ATOM 778 N N . ILE A 1 93 ? -2.670 -0.387 7.636 1.00 95.12 93 ILE A N 1
ATOM 779 C CA . ILE A 1 93 ? -3.962 -0.945 8.033 1.00 95.12 93 ILE A CA 1
ATOM 780 C C . ILE A 1 93 ? -4.455 -0.298 9.325 1.00 95.12 93 ILE A C 1
ATOM 782 O O . ILE A 1 93 ? -3.863 -0.466 10.393 1.00 95.12 93 ILE A O 1
ATOM 786 N N . LEU A 1 94 ? -5.595 0.384 9.249 1.00 91.88 94 LEU A N 1
ATOM 787 C CA . LEU A 1 94 ? -6.227 1.058 10.377 1.00 91.88 94 LEU A CA 1
ATOM 788 C C . LEU A 1 94 ? -7.482 0.339 10.850 1.00 91.88 94 LEU A C 1
ATOM 790 O O . LEU A 1 94 ? -8.299 -0.155 10.073 1.00 91.88 94 LEU A O 1
ATOM 794 N N . LYS A 1 95 ? -7.709 0.366 12.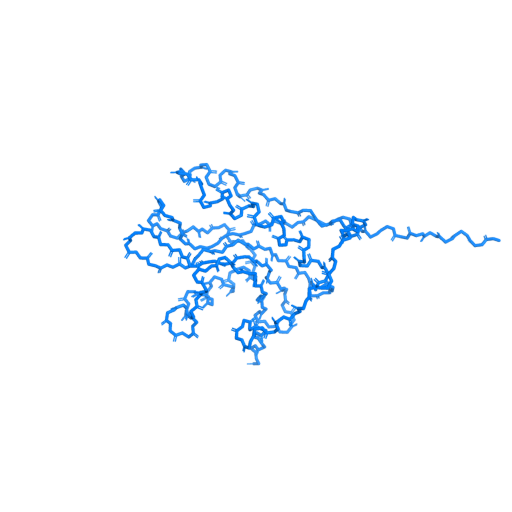164 1.00 89.00 95 LYS A N 1
ATOM 795 C CA . LYS A 1 95 ? -9.039 0.059 12.700 1.00 89.00 95 LYS A CA 1
ATOM 796 C C . LYS A 1 95 ? -10.018 1.138 12.227 1.00 89.00 95 LYS A C 1
ATOM 798 O O . LYS A 1 95 ? -9.685 2.316 12.248 1.00 89.00 95 LYS A O 1
ATOM 803 N N . ARG A 1 96 ? -11.250 0.739 11.897 1.00 80.81 96 ARG A N 1
ATOM 804 C CA . ARG A 1 96 ? -12.308 1.622 11.368 1.00 80.81 96 ARG A CA 1
ATOM 805 C C . ARG A 1 96 ? -12.617 2.848 12.244 1.00 80.81 96 ARG A C 1
ATOM 807 O O . ARG A 1 96 ? -13.030 3.889 11.741 1.00 80.81 96 ARG A O 1
ATOM 814 N N . LYS A 1 97 ? -12.435 2.741 13.562 1.00 79.56 97 LYS A N 1
ATOM 815 C CA . LYS A 1 97 ? -12.724 3.839 14.492 1.00 79.56 97 LYS A CA 1
ATOM 816 C C . LYS A 1 97 ? -11.762 5.011 14.254 1.00 79.56 97 LYS A C 1
ATOM 818 O O . LYS A 1 97 ? -10.551 4.837 14.356 1.00 79.56 97 LYS A O 1
ATOM 823 N N . ASN A 1 98 ? -12.318 6.201 14.017 1.00 72.19 98 ASN A N 1
ATOM 824 C CA . ASN A 1 98 ? -11.596 7.465 13.823 1.00 72.19 98 ASN A CA 1
ATOM 825 C C . ASN A 1 98 ? -10.638 7.471 12.616 1.00 72.19 98 ASN A C 1
ATOM 827 O O . ASN A 1 98 ? -9.573 8.078 12.699 1.00 72.19 98 ASN A O 1
ATOM 831 N N . VAL A 1 99 ? -10.974 6.783 11.517 1.00 79.75 99 VAL A N 1
ATOM 832 C CA . VAL A 1 99 ? -10.114 6.717 10.318 1.00 79.75 99 VAL A CA 1
ATOM 833 C C . VAL A 1 99 ? -9.832 8.112 9.758 1.00 79.75 99 VAL A C 1
ATOM 835 O O . VAL A 1 99 ? -8.667 8.448 9.598 1.00 79.75 99 VAL A O 1
ATOM 838 N N . GLN A 1 100 ? -10.850 8.960 9.572 1.00 76.44 100 GLN A N 1
ATOM 839 C CA . GLN A 1 100 ? -10.697 10.289 8.957 1.00 76.44 100 GLN A CA 1
ATOM 840 C C . GLN A 1 100 ? -9.593 11.145 9.603 1.00 76.44 100 GLN A C 1
ATOM 842 O O . GLN A 1 100 ? -8.674 11.568 8.908 1.00 76.44 100 GLN A O 1
ATOM 847 N N . ARG A 1 101 ? -9.628 11.332 10.934 1.00 76.50 101 ARG A N 1
ATOM 848 C CA . ARG A 1 101 ? -8.610 12.125 11.653 1.00 76.50 101 ARG A CA 1
ATOM 849 C C . ARG A 1 101 ? -7.215 11.504 11.550 1.00 76.50 101 ARG A C 1
ATOM 851 O O . ARG A 1 101 ? -6.236 12.222 11.410 1.00 76.50 101 ARG A O 1
ATOM 858 N N . GLN A 1 102 ? -7.123 10.175 11.602 1.00 81.44 102 GLN A N 1
ATOM 859 C CA . GLN A 1 102 ? -5.835 9.481 11.545 1.00 81.44 102 GLN A CA 1
ATOM 860 C C . GLN A 1 102 ? -5.216 9.529 10.142 1.00 81.44 102 GLN A C 1
ATOM 862 O O . GLN A 1 102 ? -3.998 9.569 10.023 1.00 81.44 102 GLN A O 1
ATOM 867 N N . CYS A 1 103 ? -6.025 9.542 9.080 1.00 84.75 103 CYS A N 1
ATOM 868 C CA . CYS A 1 103 ? -5.525 9.457 7.706 1.00 84.75 103 CYS A CA 1
ATOM 869 C C . CYS A 1 103 ? -4.652 10.642 7.307 1.00 84.75 103 CYS A C 1
ATOM 871 O O . CYS A 1 103 ? -3.649 10.430 6.640 1.00 84.75 103 CYS A O 1
ATOM 873 N N . ILE A 1 104 ? -4.995 11.860 7.734 1.00 82.81 104 ILE A N 1
ATOM 874 C CA . ILE A 1 104 ? -4.260 13.074 7.346 1.00 82.81 104 ILE A CA 1
ATOM 875 C C . ILE A 1 104 ? -2.794 12.978 7.789 1.00 82.81 104 ILE A C 1
ATOM 877 O O . ILE A 1 104 ? -1.895 13.050 6.954 1.00 82.81 104 ILE A O 1
ATOM 881 N N . GLN A 1 105 ? -2.562 12.697 9.074 1.00 82.44 105 GLN A N 1
ATOM 882 C CA . GLN A 1 105 ? -1.215 12.542 9.637 1.00 82.44 105 GLN A CA 1
ATOM 883 C C . GLN A 1 105 ? -0.454 11.355 9.029 1.00 82.44 105 GLN A C 1
ATOM 885 O O . GLN A 1 105 ? 0.764 11.398 8.860 1.00 82.44 105 GLN A O 1
ATOM 890 N N . LEU A 1 106 ? -1.163 10.267 8.717 1.00 89.31 106 LEU A N 1
ATOM 891 C CA . LEU A 1 106 ? -0.545 9.079 8.134 1.00 89.31 106 LEU A CA 1
ATOM 892 C C . LEU A 1 106 ? -0.155 9.309 6.677 1.00 89.31 106 LEU A C 1
ATOM 894 O O . LEU A 1 106 ? 0.894 8.829 6.263 1.00 89.31 106 LEU A O 1
ATOM 898 N N . TRP A 1 107 ? -0.949 10.053 5.905 1.00 91.25 107 TRP A N 1
ATOM 899 C CA . TRP A 1 107 ? -0.634 10.346 4.510 1.00 91.25 107 TRP A CA 1
ATOM 900 C C . TRP A 1 107 ? 0.634 11.174 4.361 1.00 91.25 107 TRP A C 1
ATOM 902 O O . TRP A 1 107 ? 1.389 10.906 3.440 1.00 91.25 107 TRP A O 1
ATOM 912 N N . GLU A 1 108 ? 0.912 12.116 5.259 1.00 89.12 108 GLU A N 1
ATOM 913 C CA . GLU A 1 108 ? 2.174 12.872 5.238 1.00 89.12 108 GLU A CA 1
ATOM 914 C C . GLU A 1 108 ? 3.388 11.948 5.415 1.00 89.12 108 GLU A C 1
ATOM 916 O O . GLU A 1 108 ? 4.342 12.006 4.641 1.00 89.12 108 GLU A O 1
ATOM 921 N N . GLN A 1 109 ? 3.328 11.028 6.383 1.00 91.25 109 GLN A N 1
ATOM 922 C CA . GLN A 1 109 ? 4.402 10.056 6.616 1.00 91.25 109 GLN A CA 1
ATOM 923 C C . GLN A 1 109 ? 4.521 9.042 5.471 1.00 91.25 109 GLN A C 1
ATOM 925 O O . GLN A 1 109 ? 5.626 8.713 5.040 1.00 91.25 109 GLN A O 1
ATOM 930 N N . LEU A 1 110 ? 3.390 8.567 4.946 1.00 93.88 110 LEU A N 1
ATOM 931 C CA . LEU A 1 110 ? 3.352 7.685 3.780 1.00 93.88 110 LEU A CA 1
ATOM 932 C C . LEU A 1 110 ? 3.923 8.367 2.537 1.00 93.88 110 LEU A C 1
ATOM 934 O O . LEU A 1 110 ? 4.522 7.687 1.711 1.00 93.88 110 LEU A O 1
ATOM 938 N N . ASP A 1 111 ? 3.770 9.685 2.407 1.00 93.75 111 ASP A N 1
ATOM 939 C CA . ASP A 1 111 ? 4.291 10.450 1.278 1.00 93.75 111 ASP A CA 1
ATOM 940 C C . ASP A 1 111 ? 5.814 10.389 1.220 1.00 93.75 111 ASP A C 1
ATOM 942 O O . ASP A 1 111 ? 6.386 10.059 0.180 1.00 93.75 111 ASP A O 1
ATOM 946 N N . VAL A 1 112 ? 6.459 10.610 2.368 1.00 91.38 112 VAL A N 1
ATOM 947 C CA . VAL A 1 112 ? 7.913 10.493 2.521 1.00 91.38 112 VAL A CA 1
ATOM 948 C C . VAL A 1 112 ? 8.374 9.083 2.159 1.00 91.38 112 VAL A C 1
ATOM 950 O O . VAL A 1 112 ? 9.323 8.915 1.396 1.00 91.38 112 VAL A O 1
ATOM 953 N N . ILE A 1 113 ? 7.677 8.057 2.652 1.00 91.94 113 ILE A N 1
ATOM 954 C CA . ILE A 1 113 ? 8.030 6.659 2.373 1.00 91.94 113 ILE A CA 1
ATOM 955 C C . ILE A 1 113 ? 7.837 6.321 0.893 1.00 91.94 113 ILE A C 1
ATOM 957 O O . ILE A 1 113 ? 8.685 5.657 0.302 1.00 91.94 113 ILE A O 1
ATOM 961 N N . TYR A 1 114 ? 6.768 6.820 0.274 1.00 93.62 114 TYR A N 1
ATOM 962 C CA . TYR A 1 114 ? 6.532 6.682 -1.158 1.00 93.62 114 TYR A CA 1
ATOM 963 C C . TYR A 1 114 ? 7.673 7.305 -1.972 1.00 93.62 114 TYR A C 1
ATOM 965 O O . TYR A 1 114 ? 8.161 6.686 -2.916 1.00 93.62 114 TYR A O 1
ATOM 973 N N . GLN A 1 115 ? 8.122 8.514 -1.609 1.00 91.44 115 GLN A N 1
ATOM 974 C CA . GLN A 1 115 ? 9.240 9.170 -2.294 1.00 91.44 115 GLN A CA 1
ATOM 975 C C . GLN A 1 115 ? 10.548 8.393 -2.140 1.00 91.44 115 GLN A C 1
ATOM 977 O O . GLN A 1 115 ? 11.305 8.292 -3.098 1.00 91.44 115 GLN A O 1
ATOM 982 N N . ILE A 1 116 ? 10.816 7.815 -0.968 1.00 89.62 116 ILE A N 1
ATOM 983 C CA . ILE A 1 116 ? 11.990 6.955 -0.780 1.00 89.62 116 ILE A CA 1
ATOM 984 C C . ILE A 1 116 ? 11.885 5.741 -1.707 1.00 89.62 116 ILE A C 1
ATOM 986 O O . ILE A 1 116 ? 12.781 5.512 -2.511 1.00 89.62 116 ILE A O 1
ATOM 990 N N . ALA A 1 117 ? 10.752 5.039 -1.666 1.00 89.94 117 ALA A N 1
ATOM 991 C CA . ALA A 1 117 ? 10.506 3.820 -2.429 1.00 89.94 117 ALA A CA 1
ATOM 992 C C . ALA A 1 117 ? 10.650 4.002 -3.952 1.00 89.94 117 ALA A C 1
ATOM 994 O O . ALA A 1 117 ? 11.208 3.134 -4.621 1.00 89.94 117 ALA A O 1
ATOM 995 N N . ILE A 1 118 ? 10.157 5.118 -4.507 1.00 89.38 118 ILE A N 1
ATOM 996 C CA . ILE A 1 118 ? 10.214 5.377 -5.955 1.00 89.38 118 ILE A CA 1
ATOM 997 C C . ILE A 1 118 ? 11.600 5.844 -6.426 1.00 89.38 118 ILE A C 1
ATOM 999 O O . ILE A 1 118 ? 11.940 5.652 -7.591 1.00 89.38 118 ILE A O 1
ATOM 1003 N N . ASN A 1 119 ? 12.390 6.447 -5.531 1.00 89.88 119 ASN A N 1
ATOM 1004 C CA . ASN A 1 119 ? 13.729 6.964 -5.829 1.00 89.88 119 ASN A CA 1
ATOM 1005 C C . ASN A 1 119 ? 14.850 5.970 -5.504 1.00 89.88 119 ASN A C 1
ATOM 1007 O O . ASN A 1 119 ? 16.003 6.204 -5.879 1.00 89.88 119 ASN A O 1
ATOM 1011 N N . THR A 1 120 ? 14.541 4.865 -4.819 1.00 88.56 120 THR A N 1
ATOM 1012 C CA . THR A 1 120 ? 15.466 3.742 -4.684 1.00 88.56 120 THR A CA 1
ATOM 1013 C C . THR A 1 120 ? 15.905 3.267 -6.076 1.00 88.56 120 THR A C 1
ATOM 1015 O O . THR A 1 120 ? 15.166 3.401 -7.047 1.00 88.56 120 THR A O 1
ATOM 1018 N N . LYS A 1 121 ? 17.126 2.740 -6.200 1.00 88.56 121 LYS A N 1
ATOM 1019 C CA . LYS A 1 121 ? 17.641 2.156 -7.457 1.00 88.56 121 LYS A CA 1
ATOM 1020 C C . LYS A 1 121 ? 18.035 0.688 -7.323 1.00 88.56 121 LYS A C 1
ATOM 1022 O O . LYS A 1 121 ? 18.346 0.036 -8.314 1.00 88.56 121 LYS A O 1
ATOM 1027 N N . GLU A 1 122 ? 18.022 0.173 -6.098 1.00 90.31 122 GLU A N 1
ATOM 1028 C CA . GLU A 1 122 ? 18.487 -1.164 -5.760 1.00 90.31 122 GLU A CA 1
ATOM 1029 C C . GLU A 1 122 ? 17.427 -1.919 -4.967 1.00 90.31 122 GLU A C 1
ATOM 1031 O O . GLU A 1 122 ? 16.876 -1.423 -3.983 1.00 90.31 122 GLU A O 1
ATOM 1036 N N . ILE A 1 123 ? 17.165 -3.156 -5.382 1.00 89.25 123 ILE A N 1
ATOM 1037 C CA . ILE A 1 123 ? 16.107 -3.980 -4.796 1.00 89.25 123 ILE A CA 1
ATOM 1038 C C . ILE A 1 123 ? 16.374 -4.336 -3.329 1.00 89.25 123 ILE A C 1
ATOM 1040 O O . ILE A 1 123 ? 15.453 -4.354 -2.516 1.00 89.25 123 ILE A O 1
ATOM 1044 N N . ASN A 1 124 ? 17.637 -4.569 -2.969 1.00 89.31 124 ASN A N 1
ATOM 1045 C CA . ASN A 1 124 ? 18.011 -4.906 -1.598 1.00 89.31 124 ASN A CA 1
ATOM 1046 C C . ASN A 1 124 ? 17.788 -3.709 -0.671 1.00 89.31 124 ASN A C 1
ATOM 1048 O O . ASN A 1 124 ? 17.184 -3.861 0.386 1.00 89.31 124 ASN A O 1
ATOM 1052 N N . SER A 1 125 ? 18.188 -2.513 -1.109 1.00 86.12 125 SER A N 1
ATOM 1053 C CA . SER A 1 125 ? 17.946 -1.257 -0.394 1.00 86.12 125 SER A CA 1
ATOM 1054 C C . SER A 1 125 ? 16.451 -1.002 -0.216 1.00 86.12 125 SER A C 1
ATOM 1056 O O . SER A 1 125 ? 16.021 -0.686 0.885 1.00 86.12 125 SER A O 1
ATOM 1058 N N . PHE A 1 126 ? 15.632 -1.273 -1.240 1.00 87.50 126 PHE A N 1
ATOM 1059 C CA . PHE A 1 126 ? 14.173 -1.170 -1.140 1.00 87.50 126 PHE A CA 1
ATOM 1060 C C . PHE A 1 126 ? 13.607 -2.051 -0.016 1.00 87.50 126 PHE A C 1
ATOM 1062 O O . PHE A 1 126 ? 12.857 -1.569 0.833 1.00 87.50 126 PHE A O 1
ATOM 1069 N N . TYR A 1 127 ? 13.962 -3.340 0.014 1.00 86.69 127 TYR A N 1
ATOM 1070 C CA . TYR A 1 127 ? 13.444 -4.251 1.037 1.00 86.69 127 TYR A CA 1
ATOM 1071 C C . TYR A 1 127 ? 14.007 -3.947 2.425 1.00 86.69 127 TYR A C 1
ATOM 1073 O O . TYR A 1 127 ? 13.242 -3.959 3.387 1.00 86.69 127 TYR A O 1
ATOM 1081 N N . ASN A 1 128 ? 15.293 -3.618 2.534 1.00 84.50 128 ASN A N 1
ATOM 1082 C CA . ASN A 1 128 ? 15.910 -3.235 3.804 1.00 84.50 128 ASN A CA 1
ATOM 1083 C C . ASN A 1 128 ? 15.261 -1.973 4.385 1.00 84.50 128 ASN A C 1
ATOM 1085 O O . ASN A 1 128 ? 14.972 -1.924 5.580 1.00 84.50 128 ASN A O 1
ATOM 1089 N N . ASP A 1 129 ? 14.963 -0.992 3.531 1.00 80.88 129 ASP A N 1
ATOM 1090 C CA . ASP A 1 129 ? 14.348 0.262 3.945 1.00 80.88 129 ASP A CA 1
ATOM 1091 C C . ASP A 1 129 ? 12.865 0.117 4.275 1.00 80.88 129 ASP A C 1
ATOM 1093 O O . ASP A 1 129 ? 12.368 0.888 5.090 1.00 80.88 129 ASP A O 1
ATOM 1097 N N . LEU A 1 130 ? 12.126 -0.802 3.645 1.00 80.31 130 LEU A N 1
ATOM 1098 C CA . LEU A 1 130 ? 10.661 -0.844 3.750 1.00 80.31 130 LEU A CA 1
ATOM 1099 C C . LEU A 1 130 ? 10.115 -1.986 4.610 1.00 80.31 130 LEU A C 1
ATOM 1101 O O . LEU A 1 130 ? 9.063 -1.807 5.218 1.00 80.31 130 LEU A O 1
ATOM 1105 N N . MET A 1 131 ? 10.802 -3.129 4.715 1.00 73.44 131 MET A N 1
ATOM 1106 C CA . MET A 1 131 ? 10.301 -4.309 5.449 1.00 73.44 131 MET A CA 1
ATOM 1107 C C . MET A 1 131 ? 10.098 -4.067 6.949 1.00 73.44 131 MET A C 1
ATOM 1109 O O . MET A 1 131 ? 9.278 -4.738 7.570 1.00 73.44 131 MET A O 1
ATOM 1113 N N . SER A 1 132 ? 10.828 -3.118 7.534 1.00 73.06 132 SER A N 1
ATOM 1114 C CA . SER A 1 132 ? 10.757 -2.782 8.961 1.00 73.06 132 SER A CA 1
ATOM 1115 C C . SER A 1 132 ? 10.133 -1.412 9.228 1.00 73.06 132 SER A C 1
ATOM 1117 O O . SER A 1 132 ? 10.016 -1.006 10.387 1.00 73.06 132 SER A O 1
ATOM 1119 N N . ARG A 1 133 ? 9.720 -0.678 8.183 1.00 85.12 133 ARG A N 1
ATOM 1120 C CA . ARG A 1 133 ? 9.223 0.684 8.370 1.00 85.12 133 ARG A CA 1
ATOM 1121 C C . ARG A 1 133 ? 7.879 0.687 9.068 1.00 85.12 133 ARG A C 1
ATOM 1123 O O . ARG A 1 133 ? 6.909 0.045 8.662 1.00 85.12 133 ARG A O 1
ATOM 1130 N N . THR A 1 134 ? 7.823 1.511 10.100 1.00 88.94 134 THR A N 1
ATOM 1131 C CA . THR A 1 134 ? 6.604 1.805 10.828 1.00 88.94 134 THR A CA 1
ATOM 1132 C C . THR A 1 134 ? 6.342 3.297 10.830 1.00 88.94 134 THR A C 1
ATOM 1134 O O . THR A 1 134 ? 7.278 4.085 10.949 1.00 88.94 134 THR A O 1
ATOM 1137 N N . ILE A 1 135 ? 5.074 3.681 10.766 1.00 88.69 135 ILE A N 1
ATOM 1138 C CA . ILE A 1 135 ? 4.638 5.062 10.967 1.00 88.69 135 ILE A CA 1
ATOM 1139 C C . ILE A 1 135 ? 3.964 5.206 12.322 1.00 88.69 135 ILE A C 1
ATOM 1141 O O . ILE A 1 135 ? 3.282 4.293 12.801 1.00 88.69 135 ILE A O 1
ATOM 1145 N N . VAL A 1 136 ? 4.176 6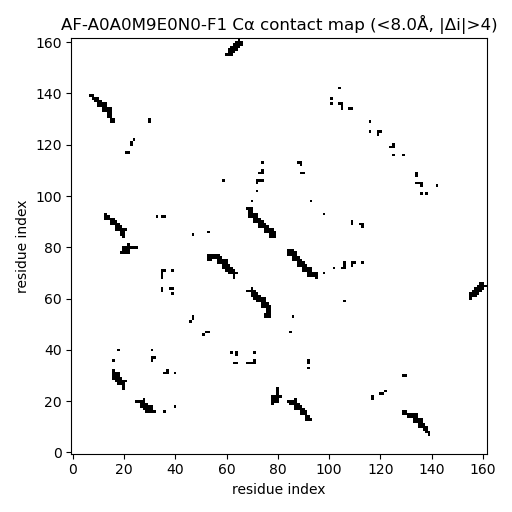.359 12.946 1.00 85.75 136 VAL A N 1
ATOM 1146 C CA . VAL A 1 136 ? 3.703 6.641 14.298 1.00 85.75 136 VAL A CA 1
ATOM 1147 C C . VAL A 1 136 ? 2.564 7.637 14.217 1.00 85.75 136 VAL A C 1
ATOM 1149 O O . VAL A 1 136 ? 2.697 8.730 13.673 1.00 85.75 136 VAL A O 1
ATOM 1152 N N . ASN A 1 137 ? 1.428 7.257 14.779 1.00 83.44 137 ASN A N 1
ATOM 1153 C CA . ASN A 1 137 ? 0.291 8.132 14.960 1.00 83.44 137 ASN A CA 1
ATOM 1154 C C . ASN A 1 137 ? 0.250 8.604 16.410 1.00 83.44 137 ASN A C 1
ATOM 1156 O O . ASN A 1 137 ? -0.106 7.833 17.310 1.00 83.44 137 ASN A O 1
ATOM 1160 N N . ASP A 1 138 ? 0.632 9.863 16.614 1.00 80.12 138 ASP A N 1
ATOM 1161 C CA . ASP A 1 138 ? 0.488 10.551 17.889 1.00 80.12 138 ASP A CA 1
ATOM 1162 C C . ASP A 1 138 ? -0.774 11.429 17.859 1.00 80.12 138 ASP A C 1
ATOM 1164 O O . ASP A 1 138 ? -0.765 12.514 17.271 1.00 80.12 138 ASP A O 1
ATOM 1168 N N . PRO A 1 139 ? -1.869 10.990 18.504 1.00 70.00 139 PRO A N 1
ATOM 1169 C CA . PRO A 1 139 ? -3.123 11.733 18.528 1.00 70.00 139 PRO A CA 1
ATOM 1170 C C . PRO A 1 139 ? -3.041 13.045 19.322 1.00 70.00 139 PRO A C 1
ATOM 1172 O O . PRO A 1 139 ? -4.008 13.803 19.295 1.00 70.00 139 PRO A O 1
ATOM 1175 N N . ASN A 1 140 ? -1.942 13.292 20.045 1.00 70.75 140 ASN A N 1
ATOM 1176 C CA . ASN A 1 140 ? -1.723 14.509 20.829 1.00 70.75 140 ASN A CA 1
ATOM 1177 C C . ASN A 1 140 ? -0.846 15.536 20.091 1.00 70.75 140 ASN A C 1
ATOM 1179 O O . ASN A 1 140 ? -0.723 16.668 20.553 1.00 70.75 140 ASN A O 1
ATOM 1183 N N . LYS A 1 141 ? -0.239 15.168 18.953 1.00 67.19 141 LYS A N 1
ATOM 1184 C CA . LYS A 1 141 ? 0.377 16.134 18.038 1.00 67.19 141 LYS A CA 1
ATOM 1185 C C . LYS A 1 141 ? -0.718 16.722 17.154 1.00 67.19 141 LYS A C 1
ATOM 1187 O O . LYS A 1 141 ? -1.021 16.185 16.089 1.00 67.19 141 LYS A O 1
ATOM 1192 N N . ASP A 1 142 ? -1.340 17.802 17.614 1.00 54.12 142 ASP A N 1
ATOM 1193 C CA . ASP A 1 142 ? -2.236 18.591 16.773 1.00 54.12 142 ASP A CA 1
ATOM 1194 C C . ASP A 1 142 ? -1.409 19.265 15.670 1.00 54.12 142 ASP A C 1
ATOM 1196 O O . ASP A 1 142 ? -0.734 20.269 15.892 1.00 54.12 142 ASP A O 1
ATOM 1200 N N . ASN A 1 143 ? -1.453 18.703 14.461 1.00 52.12 143 ASN A N 1
ATOM 1201 C CA . ASN A 1 143 ? -1.060 19.449 13.274 1.00 52.12 143 ASN A CA 1
ATOM 1202 C C . ASN A 1 143 ? -2.179 20.465 13.004 1.00 52.12 143 ASN A C 1
ATOM 1204 O O . ASN A 1 143 ? -3.265 20.108 12.546 1.00 52.12 143 ASN A O 1
ATOM 1208 N N . LEU A 1 144 ? -1.914 21.729 13.338 1.00 42.06 144 LEU A N 1
ATOM 1209 C CA . LEU A 1 144 ? -2.694 22.899 12.934 1.00 42.06 144 LEU A CA 1
ATOM 1210 C C . LEU A 1 144 ? -2.678 23.008 11.402 1.00 42.06 144 LEU A C 1
ATOM 1212 O O . LEU A 1 144 ? -1.831 23.705 10.861 1.00 42.06 144 LEU A O 1
ATOM 1216 N N . MET A 1 145 ? -3.557 22.311 10.681 1.00 42.28 145 MET A N 1
ATOM 1217 C CA . MET A 1 145 ? -3.714 22.515 9.234 1.00 42.28 145 MET A CA 1
ATOM 1218 C C . MET A 1 145 ? -5.140 22.186 8.768 1.00 42.28 145 MET A C 1
ATOM 1220 O O . MET A 1 145 ? -5.511 21.031 8.563 1.00 42.28 145 MET A O 1
ATOM 1224 N N . ASN A 1 146 ? -5.908 23.275 8.689 1.00 36.81 146 ASN A N 1
ATOM 1225 C CA . ASN A 1 146 ? -6.976 23.672 7.767 1.00 36.81 146 ASN A CA 1
ATOM 1226 C C . ASN A 1 146 ? -7.731 22.605 6.957 1.00 36.81 146 ASN A C 1
ATOM 1228 O O . ASN A 1 146 ? -7.151 21.814 6.220 1.00 36.81 146 ASN A O 1
ATOM 1232 N N . GLU A 1 147 ? -9.061 22.705 7.065 1.00 36.12 147 GLU A N 1
ATOM 1233 C CA . GLU A 1 147 ? -10.103 22.349 6.091 1.00 36.12 147 GLU A CA 1
ATOM 1234 C C . GLU A 1 147 ? -9.633 21.576 4.850 1.00 36.12 147 GLU A C 1
ATOM 1236 O O . GLU A 1 147 ? -9.546 22.095 3.737 1.00 36.12 147 GLU A O 1
ATOM 1241 N N . TYR A 1 148 ? -9.406 20.275 5.016 1.00 38.91 148 TYR A N 1
ATOM 1242 C CA . TYR A 1 148 ? -9.407 19.372 3.877 1.00 38.91 148 TYR A CA 1
ATOM 1243 C C . TYR A 1 148 ? -10.856 19.125 3.473 1.00 38.91 148 TYR A C 1
ATOM 1245 O O . TYR A 1 148 ? -11.576 18.349 4.107 1.00 38.91 148 TYR A O 1
ATOM 1253 N N . VAL A 1 149 ? -11.279 19.778 2.391 1.00 32.66 149 VAL A N 1
ATOM 1254 C CA . VAL A 1 149 ? -12.476 19.384 1.653 1.00 32.66 149 VAL A CA 1
ATOM 1255 C C . VAL A 1 149 ? -12.262 17.936 1.221 1.00 32.66 149 VAL A C 1
ATOM 1257 O O . VAL A 1 149 ? -11.420 17.639 0.371 1.00 32.66 149 VAL A O 1
ATOM 1260 N N . PHE A 1 150 ? -13.012 17.017 1.830 1.00 33.25 150 PHE A N 1
ATOM 1261 C CA . PHE A 1 150 ? -13.213 15.688 1.277 1.00 33.25 150 PHE A CA 1
ATOM 1262 C C . PHE A 1 150 ? -13.884 15.884 -0.082 1.00 33.25 150 PHE A C 1
ATOM 1264 O O . PHE A 1 150 ? -15.109 15.897 -0.178 1.00 33.25 150 PHE A O 1
ATOM 1271 N N . GLN A 1 151 ? -13.104 16.015 -1.155 1.00 28.80 151 GLN A N 1
ATOM 1272 C CA . GLN A 1 151 ? -13.598 15.544 -2.436 1.00 28.80 151 GLN A CA 1
ATOM 1273 C C . GLN A 1 151 ? -13.806 14.047 -2.236 1.00 28.80 151 GLN A C 1
ATOM 1275 O O . GLN A 1 151 ? -12.864 13.255 -2.273 1.00 28.80 151 GLN A O 1
ATOM 1280 N N . GLN A 1 152 ? -15.050 13.670 -1.932 1.00 32.53 152 GLN A N 1
ATOM 1281 C CA . GLN A 1 152 ? -15.540 12.348 -2.263 1.00 32.53 152 GLN A CA 1
ATOM 1282 C C . GLN A 1 152 ? -15.263 12.194 -3.752 1.00 32.53 152 GLN A C 1
ATOM 1284 O O . GLN A 1 152 ? -15.982 12.727 -4.592 1.00 32.53 152 GLN A O 1
ATOM 1289 N N . TRP A 1 153 ? -14.165 11.522 -4.078 1.00 35.69 153 TRP A N 1
ATOM 1290 C CA . TRP A 1 153 ? -14.011 10.970 -5.404 1.00 35.69 153 TRP A CA 1
ATOM 1291 C C . TRP A 1 153 ? -15.203 10.033 -5.582 1.00 35.69 153 TRP A C 1
ATOM 1293 O O . TRP A 1 153 ? -15.348 9.116 -4.767 1.00 35.69 153 TRP A O 1
ATOM 1303 N N . PRO A 1 154 ? -16.040 10.212 -6.616 1.00 35.00 154 PRO A N 1
ATOM 1304 C CA . PRO A 1 154 ? -17.175 9.324 -6.857 1.00 35.00 154 PRO A CA 1
ATOM 1305 C C . PRO A 1 154 ? -16.772 7.854 -7.089 1.00 35.00 154 PRO A C 1
ATOM 1307 O O . PRO A 1 154 ? -17.638 7.004 -7.257 1.00 35.00 154 PRO A O 1
ATOM 1310 N N . SER A 1 155 ? -15.474 7.526 -7.119 1.00 35.94 155 SER A N 1
ATOM 1311 C CA . SER A 1 155 ? -14.977 6.230 -7.589 1.00 35.94 155 SER A CA 1
ATOM 1312 C C . SER A 1 155 ? -13.734 5.667 -6.881 1.00 35.94 155 SER A C 1
ATOM 1314 O O . SER A 1 155 ? -13.252 4.614 -7.287 1.00 35.94 155 SER A O 1
ATOM 1316 N N . LEU A 1 156 ? -13.260 6.252 -5.772 1.00 39.44 156 LEU A N 1
ATOM 1317 C CA . LEU A 1 156 ? -12.320 5.567 -4.857 1.00 39.44 156 LEU A CA 1
ATOM 1318 C C . LEU A 1 156 ? -13.037 5.078 -3.585 1.00 39.44 156 LEU A C 1
ATOM 1320 O O . LEU A 1 156 ? -12.597 5.253 -2.457 1.00 39.44 156 LEU A O 1
ATOM 1324 N N . LEU A 1 157 ? -14.201 4.473 -3.841 1.00 44.44 157 LEU A N 1
ATOM 1325 C CA . LEU A 1 157 ? -14.609 3.159 -3.352 1.00 44.44 157 LEU A CA 1
ATOM 1326 C C . LEU A 1 157 ? -14.343 2.854 -1.865 1.00 44.44 157 LEU A C 1
ATOM 1328 O O . LEU A 1 157 ? -13.468 2.072 -1.495 1.00 44.44 157 LEU A O 1
ATOM 1332 N N . ILE A 1 158 ? -15.272 3.315 -1.025 1.00 42.53 158 ILE A N 1
ATOM 1333 C CA . ILE A 1 158 ? -15.807 2.427 0.013 1.00 42.53 158 ILE A CA 1
ATOM 1334 C C . ILE A 1 158 ? -16.551 1.314 -0.745 1.00 42.53 158 ILE A C 1
ATOM 1336 O O . ILE A 1 158 ? -17.720 1.469 -1.089 1.00 42.53 158 ILE A O 1
ATOM 1340 N N . LEU A 1 159 ? -15.859 0.228 -1.098 1.00 42.16 159 LEU A N 1
ATOM 1341 C CA . LEU A 1 159 ? -16.516 -0.980 -1.595 1.00 42.16 159 LEU A CA 1
ATOM 1342 C C . LEU A 1 159 ? -17.151 -1.688 -0.401 1.00 42.16 159 LEU A C 1
ATOM 1344 O O . LEU A 1 159 ? -16.532 -2.536 0.237 1.00 42.16 159 LEU A O 1
ATOM 1348 N N . ASP A 1 160 ? -18.405 -1.360 -0.101 1.00 37.09 160 ASP A N 1
ATOM 1349 C CA . ASP A 1 160 ? -19.253 -2.322 0.596 1.00 37.09 160 ASP A CA 1
ATOM 1350 C C . ASP A 1 160 ? -19.525 -3.462 -0.399 1.00 37.09 160 ASP A C 1
ATOM 1352 O O . ASP A 1 160 ? -20.428 -3.403 -1.232 1.00 37.09 160 ASP A O 1
ATOM 1356 N N . HIS A 1 161 ? -18.675 -4.492 -0.370 1.00 36.78 161 HIS A N 1
ATOM 1357 C CA . HIS A 1 161 ? -19.033 -5.792 -0.918 1.00 36.78 161 HIS A CA 1
ATOM 1358 C C . HIS A 1 161 ? -20.118 -6.380 -0.005 1.00 36.78 161 HIS A C 1
ATOM 1360 O O . HIS A 1 161 ? -19.795 -7.000 1.013 1.00 36.78 161 HIS A O 1
ATOM 1366 N N . ASN A 1 162 ? -21.382 -6.098 -0.342 1.00 33.50 162 ASN A N 1
ATOM 1367 C CA . ASN A 1 162 ? -22.537 -6.872 0.119 1.00 33.50 162 ASN A CA 1
ATOM 1368 C C . ASN A 1 162 ? -22.405 -8.322 -0.350 1.00 33.50 162 ASN A C 1
ATOM 1370 O O . ASN A 1 162 ? -22.061 -8.519 -1.539 1.00 33.50 162 ASN A O 1
#

Radius of gyration: 16.97 Å; Cα contacts (8 Å, |Δi|>4): 259; chains: 1; bounding box: 41×34×64 Å

Nearest PDB structures (foldseek):
  4zy8-assembly1_C  TM=4.867E-01  e=1.657E-02  Kluyveromyces lactis
  5qab-assembly3_C  TM=4.282E-01  e=5.382E+00  Klebsiella pneumoniae
  5oe0-assembly1_B  TM=3.563E-01  e=3.576E+00  Klebsiella pneumoniae
  8peb-assembly1_A-2  TM=3.227E-01  e=2.376E+00  Klebsiella pneumoniae
  6q5f-assembly2_C  TM=3.5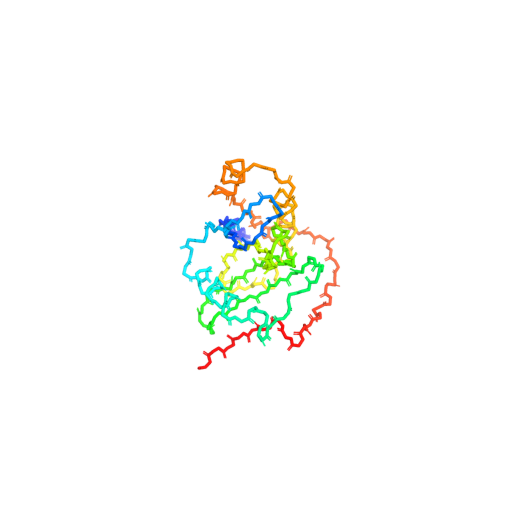31E-01  e=4.019E+00  Klebsiella pneumoniae

Solvent-accessible surface area (backbone atoms only — not comparable to full-atom values): 9718 Å² total; per-residue (Å²): 134,86,83,78,77,78,76,74,69,75,70,44,79,36,63,47,28,36,44,30,29,39,61,86,40,89,60,77,47,70,60,59,7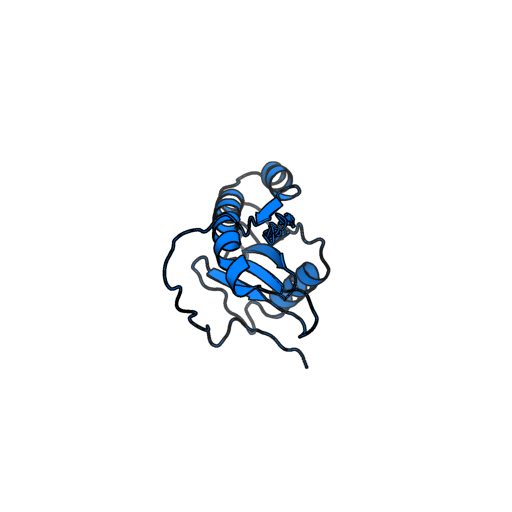8,51,74,61,49,46,52,51,52,56,48,52,70,72,27,55,86,77,78,42,82,70,51,80,54,80,37,80,49,53,42,30,72,31,90,87,46,49,30,38,42,33,39,36,21,49,31,32,40,87,83,54,79,38,47,27,35,38,30,32,76,39,64,67,77,68,44,76,75,50,45,61,66,47,48,60,58,45,47,56,52,45,53,49,62,66,68,50,84,46,73,66,58,45,48,68,64,41,76,76,35,64,49,77,48,52,80,80,66,78,77,91,72,77,90,76,77,77,75,74,58,97,76,64,46,82,40,68,63,124

pLDDT: mean 80.32, std 19.4, range [28.8, 97.25]